Protein AF-A0A6J4T7F7-F1 (afdb_monomer_lite)

pLDDT: mean 92.64, std 7.52, range [54.0, 97.62]

Secondary structure (DSSP, 8-state):
------HHHHHHHHHHHHHHHHHHHHHS--HHHHHHHHHTTTS-HHHHHHHHHHHHHHHHHHHHHH-

Structure (mmCIF, N/CA/C/O backbone):
data_AF-A0A6J4T7F7-F1
#
_entry.id   AF-A0A6J4T7F7-F1
#
loop_
_atom_site.group_PDB
_atom_site.id
_atom_site.type_symbol
_atom_site.label_atom_id
_atom_site.label_alt_id
_atom_site.label_comp_id
_atom_site.label_asym_id
_atom_site.label_entity_id
_atom_site.label_seq_id
_atom_site.pdbx_PDB_ins_code
_atom_site.Cartn_x
_atom_site.Cartn_y
_atom_site.Cartn_z
_atom_site.occupancy
_atom_site.B_iso_or_equiv
_atom_site.auth_seq_id
_atom_site.auth_comp_id
_atom_site.auth_asym_id
_atom_site.auth_atom_id
_atom_site.pdbx_PDB_model_num
ATOM 1 N N . MET A 1 1 ? -1.432 -0.604 20.408 1.00 54.00 1 MET A N 1
ATOM 2 C CA . MET A 1 1 ? -0.772 -0.619 19.086 1.00 54.00 1 MET A CA 1
ATOM 3 C C . MET A 1 1 ? -1.719 0.080 18.122 1.00 54.00 1 MET A C 1
ATOM 5 O O . MET A 1 1 ? -2.882 -0.295 18.153 1.00 54.00 1 MET A O 1
ATOM 9 N N . PRO A 1 2 ? -1.297 1.083 17.334 1.00 67.06 2 PRO A N 1
ATOM 10 C CA . PRO A 1 2 ? -2.196 1.831 16.439 1.00 67.06 2 PRO A CA 1
ATOM 11 C C . PRO A 1 2 ? -2.770 0.980 15.291 1.00 67.06 2 PRO A C 1
ATOM 13 O O . PRO A 1 2 ? -3.623 1.439 14.551 1.00 67.06 2 PRO A O 1
ATOM 16 N N . PHE A 1 3 ? -2.320 -0.270 15.156 1.00 68.94 3 PHE A N 1
ATOM 17 C CA . PHE A 1 3 ? -2.832 -1.230 14.192 1.00 68.94 3 PHE A CA 1
ATOM 18 C C . PHE A 1 3 ? -3.565 -2.358 14.915 1.00 68.94 3 PHE A C 1
ATOM 20 O O . PHE A 1 3 ? -2.940 -3.194 15.572 1.00 68.94 3 PHE A O 1
ATOM 27 N N . SER A 1 4 ? -4.884 -2.385 14.775 1.00 78.56 4 SER A N 1
ATOM 28 C CA . SER A 1 4 ? -5.701 -3.583 14.957 1.00 78.56 4 SER A CA 1
ATOM 29 C C . SER A 1 4 ? -6.191 -4.004 13.578 1.00 78.56 4 SER A C 1
ATOM 31 O O . SER A 1 4 ? -6.826 -3.204 12.900 1.00 78.56 4 SER A O 1
ATOM 33 N N . PHE A 1 5 ? -5.861 -5.222 13.153 1.00 84.12 5 PHE A N 1
ATOM 34 C CA . PHE A 1 5 ? -6.375 -5.800 11.914 1.00 84.12 5 PHE A CA 1
ATOM 35 C C . PHE A 1 5 ? -7.307 -6.944 12.270 1.00 84.12 5 PHE A C 1
ATOM 37 O O . PHE A 1 5 ? -6.858 -7.953 12.821 1.00 84.12 5 PHE A O 1
ATOM 44 N N . ASP A 1 6 ? -8.586 -6.796 11.948 1.00 92.81 6 ASP A N 1
ATOM 45 C CA . ASP A 1 6 ? -9.464 -7.948 11.808 1.00 92.81 6 ASP A CA 1
ATOM 46 C C . ASP A 1 6 ? -9.418 -8.497 10.366 1.00 92.81 6 ASP A C 1
ATOM 48 O O . ASP A 1 6 ? -8.667 -8.031 9.501 1.00 92.81 6 ASP A O 1
ATOM 52 N N . VAL A 1 7 ? -10.197 -9.548 10.104 1.00 94.94 7 VAL A N 1
ATOM 53 C CA . VAL A 1 7 ? -10.252 -10.174 8.776 1.00 94.94 7 VAL A CA 1
ATOM 54 C C . VAL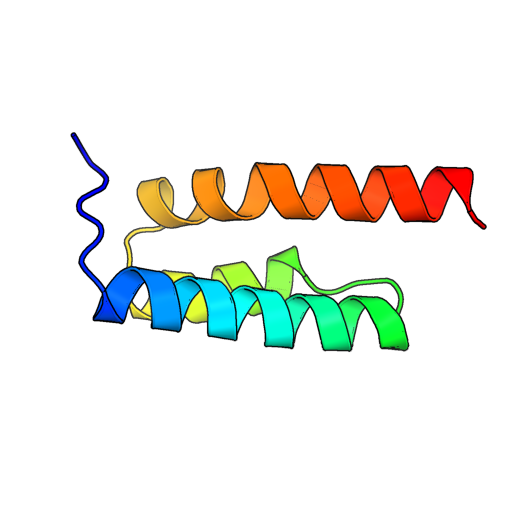 A 1 7 ? -10.809 -9.209 7.726 1.00 94.94 7 VAL A C 1
ATOM 56 O O . VAL A 1 7 ? -10.321 -9.195 6.596 1.00 94.94 7 VAL A O 1
ATOM 59 N N . ALA A 1 8 ? -11.802 -8.391 8.076 1.00 9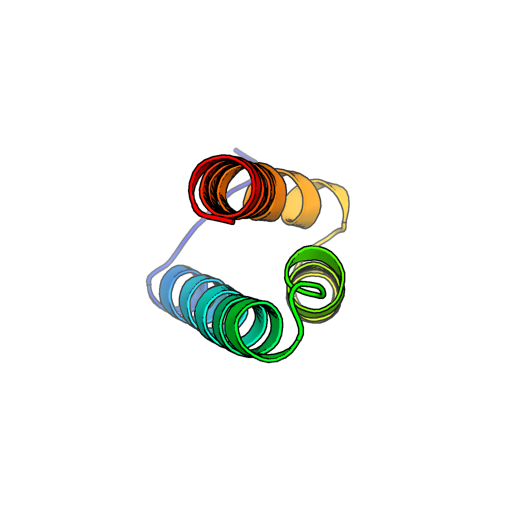4.19 8 ALA A N 1
ATOM 60 C CA . ALA A 1 8 ? -12.396 -7.432 7.152 1.00 94.19 8 ALA A CA 1
ATOM 61 C C . ALA A 1 8 ? -11.398 -6.321 6.797 1.00 94.19 8 ALA A C 1
ATOM 63 O O . ALA A 1 8 ? -11.259 -5.976 5.622 1.00 94.19 8 ALA A O 1
ATOM 64 N N . ASP A 1 9 ? -10.638 -5.833 7.775 1.00 93.06 9 ASP A N 1
ATOM 65 C CA . ASP A 1 9 ? -9.561 -4.869 7.575 1.00 93.06 9 ASP A CA 1
ATOM 66 C C . ASP A 1 9 ? -8.467 -5.409 6.657 1.00 93.06 9 ASP A C 1
ATOM 68 O O . ASP A 1 9 ? -8.035 -4.717 5.730 1.00 93.06 9 ASP A O 1
ATOM 72 N N . ALA A 1 10 ? -8.025 -6.647 6.889 1.00 93.81 10 ALA A N 1
ATOM 73 C CA . ALA A 1 10 ? -7.010 -7.284 6.059 1.00 93.81 10 ALA A CA 1
ATOM 74 C C . ALA A 1 10 ? -7.488 -7.438 4.606 1.00 93.81 10 ALA A C 1
ATOM 76 O O . ALA A 1 10 ? -6.727 -7.160 3.675 1.00 93.81 10 ALA A O 1
ATOM 77 N N . LEU A 1 11 ? -8.751 -7.826 4.401 1.00 96.56 11 LEU A N 1
ATOM 78 C CA . LEU A 1 11 ? -9.357 -7.930 3.072 1.00 96.56 11 LEU A CA 1
ATOM 79 C C . LEU A 1 11 ? -9.479 -6.563 2.392 1.00 96.56 11 LEU A C 1
ATOM 81 O O . LEU A 1 11 ? -9.141 -6.440 1.215 1.00 96.56 11 LEU A O 1
ATOM 85 N N . LEU A 1 12 ? -9.900 -5.533 3.128 1.00 95.56 12 LEU A N 1
ATOM 86 C CA . LEU A 1 12 ? -10.004 -4.166 2.624 1.00 95.56 12 LEU A CA 1
ATOM 87 C C . LEU A 1 12 ? -8.639 -3.633 2.171 1.00 95.56 12 LEU A C 1
ATOM 89 O O . LEU A 1 12 ? -8.501 -3.179 1.036 1.00 95.56 12 LEU A O 1
ATOM 93 N N . VAL A 1 13 ? -7.624 -3.702 3.037 1.00 95.12 13 VAL A N 1
ATOM 94 C CA . VAL A 1 13 ? -6.266 -3.220 2.733 1.00 95.12 13 VAL A CA 1
ATOM 95 C C . VAL A 1 13 ? -5.674 -3.988 1.553 1.00 95.12 13 VAL A C 1
ATOM 97 O O . VAL A 1 13 ? -5.108 -3.379 0.643 1.00 95.12 13 VAL A O 1
ATOM 100 N N . SER A 1 14 ? -5.863 -5.309 1.520 1.00 95.69 14 SER A N 1
ATOM 101 C CA . SER A 1 14 ? -5.417 -6.143 0.401 1.00 95.69 14 SER A CA 1
ATOM 102 C C . SER A 1 14 ? -6.111 -5.750 -0.903 1.00 95.69 14 SER A C 1
ATOM 104 O O . SER A 1 14 ? -5.442 -5.580 -1.918 1.00 95.69 14 SER A O 1
ATOM 106 N N . GLY A 1 15 ? -7.428 -5.532 -0.880 1.00 97.62 15 GLY A N 1
ATOM 107 C CA . GLY A 1 15 ? -8.191 -5.064 -2.039 1.00 97.62 15 GLY A CA 1
ATOM 108 C C . GLY A 1 15 ? -7.713 -3.704 -2.553 1.00 97.62 15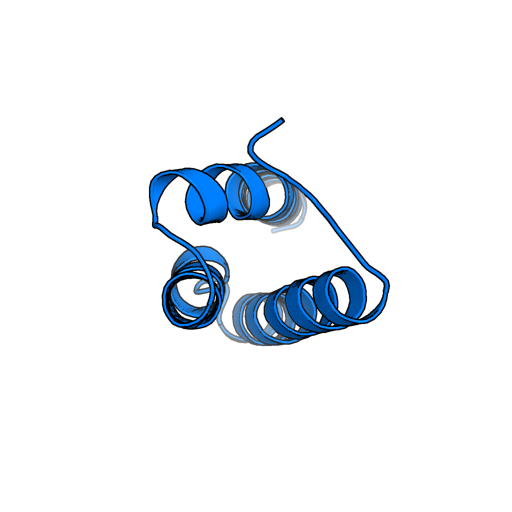 GLY A C 1
ATOM 109 O O . GLY A 1 15 ? -7.534 -3.527 -3.758 1.00 97.62 15 GLY A O 1
ATOM 110 N N . ILE A 1 16 ? -7.430 -2.766 -1.645 1.00 97.38 16 ILE A N 1
ATOM 111 C CA . ILE A 1 16 ? -6.880 -1.448 -1.986 1.00 97.38 16 ILE A CA 1
ATOM 112 C C . ILE A 1 16 ? -5.513 -1.586 -2.671 1.00 97.38 16 ILE A C 1
ATOM 114 O O . ILE A 1 16 ? -5.288 -0.969 -3.715 1.00 97.38 16 ILE A O 1
ATOM 118 N N . PHE A 1 17 ? -4.610 -2.408 -2.131 1.00 96.62 17 PHE A N 1
ATOM 119 C CA . PHE A 1 17 ? -3.289 -2.619 -2.730 1.00 96.62 17 PHE A CA 1
ATOM 120 C C . PHE A 1 17 ? -3.338 -3.396 -4.041 1.00 96.62 17 PHE A C 1
ATOM 122 O O . PHE A 1 17 ? -2.553 -3.092 -4.936 1.00 96.62 17 PHE A O 1
ATOM 129 N N . LEU A 1 18 ? -4.266 -4.341 -4.202 1.00 97.00 18 LEU A N 1
ATOM 130 C CA . LEU A 1 18 ? -4.491 -5.012 -5.482 1.00 97.00 18 LEU A CA 1
ATOM 131 C C . LEU A 1 18 ? -4.955 -4.017 -6.548 1.00 97.00 18 LEU A C 1
ATOM 133 O O . LEU A 1 18 ? -4.407 -4.006 -7.648 1.00 97.00 18 LEU A O 1
ATOM 137 N N . LEU A 1 19 ? -5.905 -3.138 -6.216 1.00 97.44 19 LEU A N 1
ATOM 138 C CA . LEU A 1 19 ? -6.384 -2.107 -7.134 1.00 97.44 19 LEU A CA 1
ATOM 139 C C . LEU A 1 19 ? -5.278 -1.102 -7.487 1.00 97.44 19 LEU A C 1
ATOM 141 O O . LEU A 1 19 ? -5.022 -0.843 -8.664 1.00 97.44 19 LEU A O 1
ATOM 145 N N . GLY A 1 20 ? -4.595 -0.551 -6.482 1.00 97.12 20 GLY A N 1
ATOM 146 C CA . GLY A 1 20 ? -3.493 0.386 -6.702 1.00 97.12 20 GLY A CA 1
ATOM 147 C C . GLY A 1 20 ? -2.313 -0.255 -7.442 1.00 97.12 20 GLY A C 1
ATOM 148 O O . GLY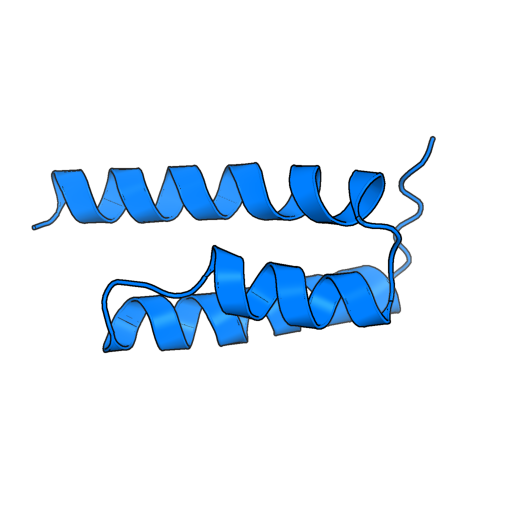 A 1 20 ? -1.687 0.391 -8.282 1.00 97.12 20 GLY A O 1
ATOM 149 N N . GLY A 1 21 ? -2.037 -1.532 -7.172 1.00 96.25 21 GLY A N 1
ATOM 150 C CA . GLY A 1 21 ? -1.008 -2.330 -7.834 1.00 96.25 21 GLY A CA 1
ATOM 151 C C . GLY A 1 21 ? -1.345 -2.621 -9.293 1.00 96.25 21 GLY A C 1
ATOM 152 O O . GLY A 1 21 ? -0.477 -2.473 -10.148 1.00 96.25 21 G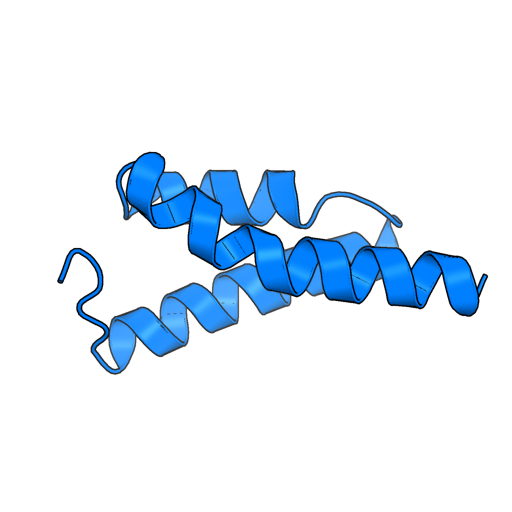LY A O 1
ATOM 153 N N . LEU A 1 22 ? -2.606 -2.942 -9.597 1.00 96.75 22 LEU A N 1
ATOM 154 C CA . LEU A 1 22 ? -3.095 -3.108 -10.967 1.00 96.75 22 LEU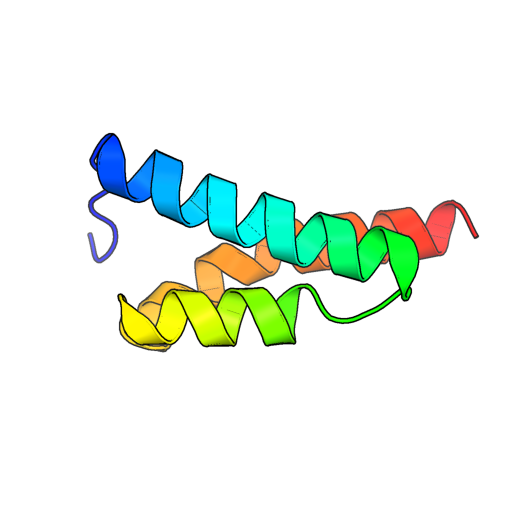 A CA 1
ATOM 155 C C . LEU A 1 22 ? -2.905 -1.822 -11.776 1.00 96.75 22 LEU A C 1
ATOM 157 O O . LEU A 1 22 ? -2.320 -1.856 -12.858 1.00 96.75 22 LEU A O 1
ATOM 161 N N . VAL A 1 23 ? -3.343 -0.680 -11.238 1.00 96.62 23 VAL A N 1
ATOM 162 C CA . VAL A 1 23 ? -3.171 0.608 -11.925 1.00 96.62 23 VAL A CA 1
ATOM 163 C C . VAL A 1 23 ? -1.693 0.935 -12.110 1.00 96.62 23 VAL A C 1
ATOM 165 O O . VAL A 1 23 ? -1.297 1.328 -13.204 1.00 96.62 23 VAL A O 1
ATOM 168 N N . LYS A 1 24 ? -0.856 0.702 -11.093 1.00 94.81 24 LYS A N 1
ATOM 169 C CA . LYS A 1 24 ? 0.596 0.875 -11.209 1.00 94.81 24 LYS A CA 1
ATOM 170 C C . LYS A 1 24 ? 1.218 -0.043 -12.260 1.00 94.81 24 LYS A C 1
ATOM 172 O O . LYS A 1 24 ? 2.130 0.397 -12.952 1.00 94.81 24 LYS A O 1
ATOM 177 N N . GLY A 1 25 ? 0.742 -1.277 -12.395 1.00 93.44 25 GLY A N 1
ATOM 178 C CA . GLY A 1 25 ? 1.197 -2.205 -13.430 1.00 93.44 25 GLY A CA 1
ATOM 179 C C . GLY A 1 25 ? 0.868 -1.721 -14.843 1.00 93.44 25 GLY A C 1
ATOM 180 O O . GLY A 1 25 ? 1.685 -1.880 -15.741 1.00 93.44 25 GLY A O 1
ATOM 181 N N . ILE A 1 26 ? -0.291 -1.083 -15.029 1.00 95.25 26 ILE A N 1
ATOM 182 C CA . ILE A 1 26 ? -0.732 -0.553 -16.329 1.00 95.25 26 ILE A CA 1
ATOM 183 C C . ILE A 1 26 ? -0.057 0.788 -16.651 1.00 95.25 26 ILE A C 1
ATOM 185 O O . ILE A 1 26 ? 0.418 0.993 -17.763 1.00 95.25 26 ILE A O 1
ATOM 189 N N . ALA A 1 27 ? -0.040 1.719 -15.695 1.00 93.44 27 ALA A N 1
ATOM 190 C CA . ALA A 1 27 ? 0.380 3.104 -15.914 1.00 93.44 27 ALA A CA 1
ATOM 191 C C . ALA A 1 27 ? 1.849 3.376 -15.544 1.00 93.44 27 ALA A C 1
ATOM 193 O O . ALA A 1 27 ? 2.378 4.433 -15.872 1.00 93.44 27 ALA A O 1
ATOM 194 N N . GLY A 1 28 ? 2.500 2.480 -14.800 1.00 91.81 28 GLY A N 1
ATOM 195 C CA . GLY A 1 28 ? 3.835 2.680 -14.222 1.00 91.81 28 GLY A CA 1
ATOM 196 C C . GLY A 1 28 ? 3.839 3.456 -12.893 1.00 91.81 28 GLY A C 1
ATOM 197 O O . GLY A 1 28 ? 4.787 3.356 -12.112 1.00 91.81 28 GLY A O 1
ATOM 198 N N . PHE A 1 29 ? 2.760 4.173 -12.566 1.00 89.81 29 PHE A N 1
ATOM 199 C CA . PHE A 1 29 ? 2.626 4.998 -11.359 1.00 89.81 29 PHE A CA 1
ATOM 200 C C . PHE A 1 29 ? 1.255 4.821 -10.684 1.00 89.81 29 PHE A C 1
ATOM 202 O O . PHE A 1 29 ? 0.351 4.203 -11.233 1.00 89.81 29 PHE A O 1
ATOM 209 N N . GLY A 1 30 ? 1.089 5.370 -9.476 1.00 89.94 30 GLY A N 1
ATOM 210 C CA . GLY A 1 30 ? -0.237 5.536 -8.864 1.00 89.94 30 GLY A CA 1
ATOM 211 C C . GLY A 1 30 ? -0.559 4.659 -7.651 1.00 89.94 30 GLY A C 1
ATOM 212 O O . GLY A 1 30 ? -1.536 4.961 -6.971 1.00 89.94 30 GLY A O 1
ATOM 213 N N . LEU A 1 31 ? 0.265 3.658 -7.298 1.00 94.44 31 LEU A N 1
ATOM 214 C CA . LEU A 1 31 ? 0.049 2.858 -6.076 1.00 94.44 31 LEU A CA 1
ATOM 215 C C . LEU A 1 31 ? -0.069 3.740 -4.813 1.00 94.44 31 LEU A C 1
ATOM 217 O O . LEU A 1 31 ? -1.053 3.558 -4.095 1.00 94.44 31 LEU A O 1
ATOM 221 N N . PRO A 1 32 ? 0.819 4.728 -4.550 1.00 94.44 32 PRO A N 1
ATOM 222 C CA . PRO A 1 32 ? 0.666 5.615 -3.396 1.00 94.44 32 PRO A CA 1
ATOM 223 C C . PRO A 1 32 ? -0.583 6.485 -3.479 1.00 94.44 32 PRO A C 1
ATOM 225 O O . PRO A 1 32 ? -1.294 6.617 -2.494 1.00 94.44 32 PRO A O 1
ATOM 228 N N . THR A 1 33 ? -0.875 7.049 -4.651 1.00 94.31 33 THR A N 1
ATOM 229 C CA . THR A 1 33 ? -2.003 7.966 -4.852 1.00 94.31 33 THR A CA 1
ATOM 230 C C . THR A 1 33 ? -3.338 7.271 -4.602 1.00 94.31 33 THR A C 1
ATOM 232 O O . THR A 1 33 ? -4.159 7.769 -3.835 1.00 94.31 33 THR A O 1
ATOM 235 N N . ILE A 1 34 ? -3.536 6.095 -5.203 1.00 96.00 34 ILE A N 1
ATOM 236 C CA . ILE A 1 34 ? -4.776 5.324 -5.072 1.00 96.00 34 ILE A CA 1
ATOM 237 C C . ILE A 1 34 ? -4.878 4.729 -3.673 1.00 96.00 34 ILE A C 1
ATOM 239 O O . ILE A 1 34 ? -5.905 4.879 -3.015 1.00 96.00 34 ILE A O 1
ATOM 243 N N . SER A 1 35 ? -3.809 4.090 -3.194 1.00 96.69 35 SER A N 1
ATOM 244 C CA . SER A 1 35 ? -3.864 3.399 -1.908 1.00 96.69 35 SER A CA 1
ATOM 245 C C . SER A 1 35 ? -4.007 4.372 -0.749 1.00 96.69 35 SER A C 1
ATOM 247 O O . SER A 1 35 ? -4.823 4.128 0.131 1.00 96.69 35 SER A O 1
ATOM 249 N N . LEU A 1 36 ? -3.276 5.493 -0.753 1.00 96.69 36 LEU A N 1
ATOM 250 C CA . LEU A 1 36 ? -3.417 6.516 0.284 1.00 96.69 36 LEU A CA 1
ATOM 251 C C . LEU A 1 36 ? -4.792 7.170 0.232 1.00 96.69 36 LEU A C 1
ATOM 253 O O . LEU A 1 36 ? -5.398 7.348 1.282 1.00 96.69 36 LEU A O 1
ATOM 257 N N . GLY A 1 37 ? -5.296 7.478 -0.968 1.00 95.81 37 GLY A N 1
ATOM 258 C CA . GLY A 1 37 ? -6.627 8.055 -1.142 1.00 95.81 37 GLY A CA 1
ATOM 259 C C . GLY A 1 37 ? -7.720 7.163 -0.557 1.00 95.81 37 GLY A C 1
ATOM 260 O O . GLY A 1 37 ? -8.548 7.645 0.207 1.00 95.81 37 GLY A O 1
ATOM 261 N N . LEU A 1 38 ? -7.686 5.859 -0.849 1.00 96.88 38 LEU A N 1
ATOM 262 C CA . LEU A 1 38 ? -8.674 4.901 -0.345 1.00 96.88 38 LEU A CA 1
ATOM 263 C C . LEU A 1 38 ? -8.477 4.569 1.139 1.00 96.88 38 LEU A C 1
ATOM 265 O O . LEU A 1 38 ? -9.453 4.487 1.882 1.00 96.88 38 LEU A O 1
ATOM 269 N N . LEU A 1 39 ? -7.233 4.416 1.604 1.00 96.25 39 LEU A N 1
ATOM 270 C CA . LEU A 1 39 ? -6.957 4.165 3.021 1.00 96.25 39 LEU A CA 1
ATOM 271 C C . LEU A 1 39 ? -7.354 5.360 3.891 1.00 96.25 39 LEU A C 1
ATOM 273 O O . LEU A 1 39 ? -7.913 5.144 4.963 1.00 96.25 39 LEU A O 1
ATOM 277 N N . ALA A 1 40 ? -7.157 6.595 3.422 1.00 95.38 40 ALA A N 1
ATOM 278 C CA . ALA A 1 40 ? -7.534 7.808 4.151 1.00 95.38 40 ALA A CA 1
ATOM 279 C C . ALA A 1 40 ? -9.054 7.958 4.363 1.00 95.38 40 ALA A C 1
ATOM 281 O O . ALA A 1 40 ? -9.471 8.712 5.238 1.00 95.38 40 ALA A O 1
ATOM 282 N N . LEU A 1 41 ? -9.887 7.225 3.610 1.00 95.38 41 LEU A N 1
ATOM 283 C CA . LEU A 1 41 ? -11.337 7.168 3.843 1.00 95.38 41 LEU A CA 1
ATOM 284 C C . LEU A 1 41 ? -11.709 6.338 5.076 1.00 95.38 41 LEU A C 1
ATOM 286 O O . LEU A 1 41 ? -12.819 6.457 5.585 1.00 95.38 41 LEU A O 1
ATOM 290 N N . THR A 1 42 ? -10.803 5.471 5.529 1.00 92.44 42 THR A N 1
ATOM 291 C CA . THR A 1 42 ? -11.067 4.502 6.606 1.00 92.44 42 THR A CA 1
ATOM 292 C C . THR A 1 42 ? -10.122 4.648 7.790 1.00 92.44 42 THR A C 1
ATOM 294 O O . THR A 1 42 ? -10.448 4.191 8.881 1.00 92.44 42 THR A O 1
ATOM 297 N N . ARG A 1 43 ? -8.963 5.287 7.596 1.00 91.25 43 ARG A N 1
ATOM 298 C CA . ARG A 1 43 ? -7.908 5.429 8.601 1.00 91.25 43 ARG A CA 1
ATOM 299 C C . ARG A 1 43 ? -7.331 6.845 8.618 1.00 91.25 43 ARG A C 1
ATOM 301 O O . ARG A 1 43 ? -7.192 7.461 7.559 1.00 91.25 43 ARG A O 1
ATOM 308 N N . PRO A 1 44 ? -6.903 7.345 9.788 1.00 93.44 44 PRO A N 1
ATOM 309 C CA . PRO A 1 44 ? -6.074 8.539 9.878 1.00 93.44 44 PRO A CA 1
ATOM 310 C C . PRO A 1 44 ? -4.795 8.422 9.035 1.00 93.44 44 PRO A C 1
ATOM 312 O O . PRO A 1 44 ? -4.181 7.357 8.945 1.00 93.44 44 PRO A O 1
ATOM 315 N N . LEU A 1 45 ? -4.332 9.542 8.470 1.00 92.50 45 LEU A N 1
ATOM 316 C CA . LEU A 1 45 ? -3.105 9.575 7.659 1.00 92.50 45 LEU A CA 1
ATOM 317 C C . LEU A 1 45 ? -1.864 8.979 8.356 1.00 92.50 45 LEU A C 1
ATOM 319 O O . LEU A 1 45 ? -1.132 8.247 7.685 1.00 92.50 45 LEU A O 1
ATOM 323 N N . PRO A 1 46 ? -1.619 9.214 9.666 1.00 92.94 46 PRO A N 1
ATOM 324 C CA . PRO A 1 46 ? -0.486 8.599 10.362 1.00 92.94 46 PRO A CA 1
ATOM 325 C C . PRO A 1 46 ? -0.515 7.064 10.381 1.00 92.94 46 PRO A C 1
ATOM 327 O O . PRO A 1 46 ? 0.539 6.442 10.472 1.00 92.94 46 PRO A O 1
ATOM 330 N N . GLU A 1 47 ? -1.695 6.452 10.269 1.00 92.38 47 GLU A N 1
ATOM 331 C CA . GLU A 1 47 ? -1.859 4.996 10.202 1.00 92.38 47 GLU A CA 1
ATOM 332 C C . GLU A 1 47 ? -1.793 4.478 8.761 1.00 92.38 47 GLU A C 1
ATOM 334 O O . GLU A 1 47 ? -1.244 3.409 8.512 1.00 92.38 47 GLU A O 1
ATOM 339 N N . ALA A 1 48 ? -2.310 5.232 7.787 1.00 93.88 48 ALA A N 1
ATOM 340 C CA . ALA A 1 48 ? -2.309 4.818 6.385 1.00 93.88 48 ALA A CA 1
ATOM 341 C C . ALA A 1 48 ? -0.902 4.832 5.757 1.00 93.88 48 ALA A C 1
ATOM 343 O O . ALA A 1 48 ? -0.541 3.913 5.018 1.00 93.88 48 ALA A O 1
ATOM 344 N N . LEU A 1 49 ? -0.096 5.858 6.053 1.00 93.94 49 LEU A N 1
ATOM 345 C CA . LEU A 1 49 ? 1.224 6.061 5.440 1.00 93.94 49 LEU A CA 1
ATOM 346 C C . LEU A 1 49 ? 2.188 4.868 5.629 1.00 93.94 49 LEU A C 1
ATOM 348 O O . LEU A 1 49 ? 2.755 4.418 4.627 1.00 93.94 49 LEU A O 1
ATOM 352 N N . PRO A 1 50 ? 2.362 4.301 6.843 1.00 93.50 50 PRO A N 1
ATOM 353 C CA . PRO A 1 50 ? 3.234 3.145 7.048 1.00 93.50 50 PRO A CA 1
ATOM 354 C C . PRO A 1 50 ? 2.835 1.908 6.234 1.00 93.50 50 PRO A C 1
ATOM 356 O O . PRO A 1 50 ? 3.713 1.184 5.767 1.00 93.50 50 PRO A O 1
ATOM 359 N N . LEU A 1 51 ? 1.533 1.675 6.024 1.00 93.31 51 LEU A N 1
ATOM 360 C CA . LEU A 1 51 ? 1.037 0.500 5.294 1.00 93.31 51 LEU A CA 1
ATOM 361 C C . LEU A 1 51 ? 1.438 0.530 3.817 1.00 93.31 51 LEU A C 1
ATOM 363 O O . LEU A 1 51 ? 1.697 -0.509 3.217 1.00 93.31 51 LEU A O 1
ATOM 367 N N . ILE A 1 52 ? 1.497 1.725 3.231 1.00 95.44 52 ILE A N 1
ATOM 368 C CA . ILE A 1 52 ? 1.741 1.929 1.797 1.00 95.44 52 ILE A CA 1
ATOM 369 C C . ILE A 1 52 ? 3.241 1.965 1.484 1.00 95.44 52 ILE A C 1
ATOM 371 O O . ILE A 1 52 ? 3.646 1.683 0.352 1.00 95.44 52 ILE A O 1
ATOM 375 N N . LEU A 1 53 ? 4.073 2.307 2.472 1.00 94.44 53 LEU A N 1
ATOM 376 C CA . LEU A 1 53 ? 5.510 2.509 2.297 1.00 94.44 53 LEU A CA 1
ATOM 377 C C . LEU A 1 53 ? 6.203 1.254 1.753 1.00 94.44 53 LEU A C 1
ATOM 379 O O . LEU A 1 53 ? 6.865 1.313 0.717 1.00 94.44 53 LEU A O 1
ATOM 383 N N . LEU A 1 54 ? 6.008 0.116 2.422 1.00 93.81 54 LEU A N 1
ATOM 384 C CA . LEU A 1 54 ? 6.645 -1.148 2.055 1.00 93.81 54 LEU A CA 1
ATOM 385 C C . LEU A 1 54 ? 6.275 -1.613 0.631 1.00 93.81 54 LEU A C 1
ATOM 387 O O . LEU A 1 54 ? 7.194 -1.817 -0.166 1.00 93.81 54 LEU A O 1
ATOM 391 N N . PRO A 1 55 ? 4.985 -1.736 0.247 1.00 93.75 55 PRO A N 1
ATOM 392 C CA . PRO A 1 55 ? 4.629 -2.173 -1.103 1.00 93.75 55 PRO A CA 1
ATOM 393 C C . PRO A 1 55 ? 5.030 -1.156 -2.183 1.00 93.75 55 PRO A C 1
ATOM 395 O O . PRO A 1 55 ? 5.403 -1.552 -3.289 1.00 93.75 55 PRO A O 1
ATOM 398 N N . THR A 1 56 ? 5.024 0.145 -1.878 1.00 95.75 56 THR A N 1
ATOM 399 C CA . THR A 1 56 ? 5.497 1.183 -2.811 1.00 95.75 56 THR A CA 1
ATOM 400 C C . THR A 1 56 ? 6.980 1.045 -3.098 1.00 95.75 56 THR A C 1
ATOM 402 O O . THR A 1 56 ? 7.372 1.018 -4.263 1.00 95.75 56 THR A O 1
ATOM 405 N N . ILE A 1 57 ? 7.807 0.932 -2.059 1.00 95.94 57 ILE A N 1
ATOM 406 C CA . ILE A 1 57 ? 9.251 0.768 -2.231 1.00 95.94 57 ILE A CA 1
ATOM 407 C C . ILE A 1 57 ? 9.537 -0.534 -2.977 1.00 95.94 57 ILE A C 1
ATOM 409 O O . ILE A 1 57 ? 10.271 -0.511 -3.960 1.00 95.94 57 ILE A O 1
ATOM 413 N N . ALA A 1 58 ? 8.918 -1.645 -2.567 1.00 95.44 58 ALA A N 1
ATOM 414 C CA . ALA A 1 58 ? 9.140 -2.946 -3.189 1.00 95.44 58 ALA A CA 1
ATOM 415 C C . ALA A 1 58 ? 8.821 -2.932 -4.694 1.00 95.44 58 ALA A C 1
ATOM 417 O O . ALA A 1 58 ? 9.648 -3.343 -5.507 1.00 95.44 58 ALA A O 1
ATOM 418 N N . THR A 1 59 ? 7.654 -2.407 -5.079 1.00 95.25 59 THR A N 1
ATOM 419 C CA . THR A 1 59 ? 7.246 -2.356 -6.493 1.00 95.25 59 THR A CA 1
ATOM 420 C C . THR A 1 59 ? 8.054 -1.345 -7.306 1.00 95.25 59 THR A C 1
ATOM 422 O O . THR A 1 59 ? 8.364 -1.623 -8.461 1.00 95.25 59 THR A O 1
ATOM 425 N N . ASN A 1 60 ? 8.452 -0.209 -6.720 1.00 94.94 60 ASN A N 1
ATOM 426 C CA . ASN A 1 60 ? 9.330 0.762 -7.382 1.00 94.94 60 ASN A CA 1
ATOM 427 C C . ASN A 1 60 ? 10.737 0.193 -7.621 1.00 94.94 60 ASN A C 1
ATOM 429 O O . ASN A 1 60 ? 11.282 0.368 -8.706 1.00 94.94 60 ASN A O 1
ATOM 433 N N . VAL A 1 61 ? 11.318 -0.494 -6.630 1.00 96.81 61 VAL A N 1
ATOM 434 C CA . VAL A 1 61 ? 12.630 -1.149 -6.763 1.00 96.81 61 VAL A CA 1
ATOM 435 C C . VAL A 1 61 ? 12.562 -2.253 -7.810 1.00 96.81 61 VAL A C 1
ATOM 437 O O . VAL A 1 61 ? 13.435 -2.326 -8.667 1.00 96.81 61 VAL A O 1
ATOM 440 N N . TRP A 1 62 ? 11.508 -3.073 -7.788 1.00 94.88 62 TRP A N 1
ATOM 441 C CA . TRP A 1 62 ? 11.306 -4.096 -8.809 1.00 94.88 62 TRP A CA 1
ATOM 442 C C . TRP A 1 62 ? 11.253 -3.498 -10.217 1.00 94.88 62 TRP A C 1
ATOM 444 O O . TRP A 1 62 ? 11.990 -3.947 -11.087 1.00 94.88 62 TRP A O 1
ATOM 454 N N . GLN A 1 63 ? 10.440 -2.461 -10.438 1.00 92.56 63 GLN A N 1
ATOM 455 C CA . GLN A 1 63 ? 10.373 -1.789 -11.740 1.00 92.56 63 GLN A CA 1
ATOM 456 C C . GLN A 1 63 ? 11.727 -1.201 -12.154 1.00 92.56 63 GLN A C 1
ATOM 458 O O . GLN A 1 63 ? 12.132 -1.373 -13.295 1.00 92.56 63 GLN A O 1
ATOM 463 N N . ALA A 1 64 ? 12.467 -0.583 -11.226 1.00 94.94 64 ALA A N 1
ATOM 464 C CA . ALA A 1 64 ? 13.792 -0.033 -11.513 1.00 94.94 64 ALA A CA 1
ATOM 465 C C . ALA A 1 64 ? 14.818 -1.099 -11.940 1.00 94.94 64 ALA A C 1
ATOM 467 O O . ALA A 1 64 ? 15.733 -0.792 -12.700 1.00 94.94 64 ALA A O 1
ATOM 468 N N . LEU A 1 65 ? 14.682 -2.335 -11.449 1.00 97.56 65 LEU A N 1
ATOM 469 C CA . LEU A 1 65 ? 15.548 -3.458 -11.817 1.00 97.56 65 LEU A CA 1
ATOM 470 C C . LEU A 1 65 ? 15.079 -4.178 -13.089 1.00 97.56 65 LEU A C 1
ATOM 472 O O . LEU A 1 65 ? 15.914 -4.683 -13.836 1.00 97.56 65 LEU A O 1
ATOM 476 N N . ALA A 1 66 ? 13.766 -4.264 -13.309 1.00 93.19 66 ALA A N 1
ATOM 477 C CA . ALA A 1 66 ? 13.173 -5.006 -14.418 1.00 93.19 66 ALA A CA 1
ATOM 478 C C . ALA A 1 66 ? 13.139 -4.217 -15.741 1.00 93.19 66 ALA A C 1
ATOM 480 O O . ALA A 1 66 ? 13.203 -4.848 -16.796 1.00 93.19 66 ALA A O 1
ATOM 481 N N . GLY A 1 67 ? 13.088 -2.878 -15.681 1.00 74.31 67 GLY A N 1
ATOM 482 C CA . GLY A 1 67 ? 12.915 -2.000 -16.846 1.00 74.31 67 GLY A CA 1
ATOM 483 C C . GLY A 1 67 ? 11.451 -1.707 -17.127 1.00 74.31 67 GLY A C 1
ATOM 484 O O . GLY A 1 67 ? 10.784 -2.578 -17.725 1.00 74.31 67 GLY A O 1
#

Foldseek 3Di:
DLDDDDPVNVVQLVVQQVVQVVCCVVPVDRSCVSQQVSVVVPDPSVVSVVSSVVVVVVVNVVVVVVD

Sequence (67 aa):
MPFSFDVADALLVSGIFLLGGLVKGIAGFGLPTISLGLLALTRPLPEALPLILLPTIATNVWQALAG

Organism: NCBI:txid158754

Radius of gyration: 12.2 Å; chains: 1; bounding box: 28×20×36 Å